Protein AF-A0A434TW33-F1 (afdb_monomer_lite)

Foldseek 3Di:
DDDAPNDDDPDPDEEEQPDDPDLVRSLVCCVVRVAQEYEDEPCQLVVQVVCSVVSVVSVVVSNHHYAYELPPAAALVSQLVRLVVCCVVRVALHYAYAHAPDPVVSAGPLVRQLVSLLVSVVVVHAYEYAHAPDVVSVVSSVVSPHPDYHHD

Structure (mmCIF, N/CA/C/O backbone):
data_AF-A0A434TW33-F1
#
_entry.id   AF-A0A434TW33-F1
#
loop_
_atom_site.group_PDB
_atom_site.id
_atom_site.type_symbol
_atom_site.label_atom_id
_atom_site.label_alt_id
_atom_site.label_comp_id
_atom_site.label_asym_id
_atom_site.label_entity_id
_atom_site.label_seq_id
_atom_site.pdbx_PDB_ins_code
_atom_site.Cartn_x
_atom_site.Cartn_y
_atom_site.Cartn_z
_atom_site.occupancy
_atom_site.B_iso_or_equiv
_atom_site.auth_seq_id
_atom_site.auth_comp_id
_atom_site.auth_asym_id
_atom_site.auth_atom_id
_atom_site.pdbx_PDB_model_num
ATOM 1 N N . MET A 1 1 ? -21.854 -3.104 -5.983 1.00 76.25 1 MET A N 1
ATOM 2 C CA . MET A 1 1 ? -20.997 -3.423 -4.822 1.00 76.25 1 MET A CA 1
ATOM 3 C C . MET A 1 1 ? -19.564 -3.393 -5.322 1.00 76.25 1 MET A C 1
ATOM 5 O O . MET A 1 1 ? -19.353 -3.850 -6.439 1.00 76.25 1 MET A O 1
ATOM 9 N N . LEU A 1 2 ? -18.644 -2.748 -4.606 1.00 92.69 2 LEU A N 1
ATOM 10 C CA . LEU A 1 2 ? -17.228 -2.728 -4.987 1.00 92.69 2 LEU A CA 1
ATOM 11 C C . LEU A 1 2 ? -16.632 -4.103 -4.665 1.00 92.69 2 LEU A C 1
ATOM 13 O O . LEU A 1 2 ? -17.028 -4.702 -3.669 1.00 92.69 2 LEU A O 1
ATOM 17 N N . GLU A 1 3 ? -15.735 -4.620 -5.499 1.00 95.69 3 GLU A N 1
ATOM 18 C CA . GLU A 1 3 ? -15.101 -5.918 -5.269 1.00 95.69 3 GLU A CA 1
ATOM 19 C C . GLU A 1 3 ? -13.598 -5.810 -5.513 1.00 95.69 3 GLU A C 1
ATOM 21 O O . GLU A 1 3 ? -13.173 -5.378 -6.584 1.00 95.69 3 GLU A O 1
ATOM 26 N N . PHE A 1 4 ? -12.804 -6.198 -4.518 1.00 96.94 4 PHE A N 1
ATOM 27 C CA . PHE A 1 4 ? -11.355 -6.325 -4.635 1.00 96.94 4 PHE A CA 1
ATOM 28 C C . PHE A 1 4 ? -10.978 -7.770 -4.388 1.00 96.94 4 P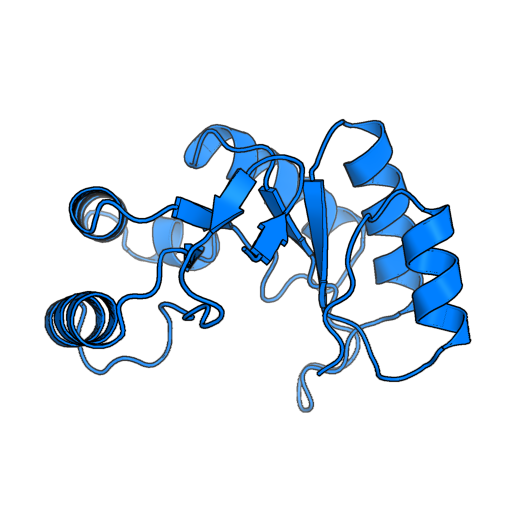HE A C 1
ATOM 30 O O . PHE A 1 4 ? -11.231 -8.291 -3.306 1.00 96.94 4 PHE A O 1
ATOM 37 N N . TYR A 1 5 ? -10.405 -8.415 -5.404 1.00 96.69 5 TYR A N 1
ATOM 38 C CA . TYR A 1 5 ? -9.918 -9.787 -5.298 1.00 96.69 5 TYR A CA 1
ATOM 39 C C . TYR A 1 5 ? -10.934 -10.765 -4.655 1.00 96.69 5 TYR A C 1
ATOM 41 O O . TYR A 1 5 ? -10.628 -11.524 -3.744 1.00 96.69 5 TYR A O 1
ATOM 49 N N . GLY A 1 6 ? -12.198 -10.718 -5.092 1.00 95.69 6 GLY A N 1
ATOM 50 C CA . GLY A 1 6 ? -13.268 -11.569 -4.550 1.00 95.69 6 GLY A CA 1
ATOM 51 C C . GLY A 1 6 ? -13.907 -11.066 -3.249 1.00 95.69 6 GLY A C 1
ATOM 52 O O . GLY A 1 6 ? -14.956 -11.570 -2.845 1.00 95.69 6 GLY A O 1
ATOM 53 N N . GLN A 1 7 ? -13.332 -10.052 -2.595 1.00 95.81 7 GLN A N 1
ATOM 54 C CA . GLN A 1 7 ? -13.893 -9.437 -1.394 1.00 95.81 7 GLN A CA 1
ATOM 55 C C . GLN A 1 7 ? -14.828 -8.293 -1.760 1.00 95.81 7 GLN A C 1
ATOM 57 O O . GLN A 1 7 ? -14.419 -7.272 -2.315 1.00 95.81 7 GLN A O 1
ATOM 62 N N . LYS A 1 8 ? -16.100 -8.454 -1.401 1.00 96.88 8 LYS A N 1
ATOM 63 C CA . LYS A 1 8 ? -17.131 -7.445 -1.627 1.00 96.88 8 LYS A CA 1
ATOM 64 C C . LYS A 1 8 ? -17.138 -6.402 -0.515 1.00 96.88 8 LYS A C 1
ATOM 66 O O . LYS A 1 8 ? -17.090 -6.746 0.665 1.00 96.88 8 LYS A O 1
ATOM 71 N N . LEU A 1 9 ? -17.247 -5.143 -0.918 1.00 96.19 9 LEU A N 1
ATOM 72 C CA . LEU A 1 9 ? -17.249 -3.965 -0.061 1.00 96.19 9 LEU A CA 1
ATOM 73 C C . LEU A 1 9 ? -18.459 -3.088 -0.383 1.00 96.19 9 LEU A C 1
ATOM 75 O O . LEU A 1 9 ? -18.858 -2.902 -1.544 1.00 96.19 9 LEU A O 1
ATOM 79 N N . SER A 1 10 ? -19.038 -2.541 0.673 1.00 96.25 10 SER A N 1
ATOM 80 C CA . SER A 1 10 ? -20.083 -1.524 0.629 1.00 96.25 10 SER A CA 1
ATOM 81 C C . SER A 1 10 ? -19.494 -0.114 0.543 1.00 96.25 10 SER A C 1
ATOM 83 O O . SER A 1 10 ? -19.995 0.711 -0.223 1.00 96.25 10 SER A O 1
ATOM 85 N N . SER A 1 11 ? -18.397 0.138 1.260 1.00 96.75 11 SER A N 1
ATOM 86 C CA . SER A 1 11 ? -17.680 1.407 1.262 1.00 96.75 11 SER A CA 1
ATOM 87 C C . SER A 1 11 ? -16.674 1.485 0.116 1.00 96.75 11 SER A C 1
ATOM 89 O O . SER A 1 11 ? -15.979 0.521 -0.203 1.00 96.75 11 SER A O 1
ATOM 91 N N . ARG A 1 12 ? -16.598 2.660 -0.516 1.00 96.62 12 ARG A N 1
ATOM 92 C CA . ARG A 1 12 ? -15.597 2.992 -1.548 1.00 96.62 12 ARG A CA 1
ATOM 93 C C . ARG A 1 12 ? -14.444 3.832 -0.998 1.00 96.62 12 ARG A C 1
ATOM 95 O O . ARG A 1 12 ? -13.552 4.202 -1.753 1.00 96.62 12 ARG A O 1
ATOM 102 N N . LEU A 1 13 ? -14.494 4.167 0.288 1.00 97.56 13 LEU A N 1
ATOM 103 C CA . LEU A 1 13 ? -13.471 4.939 0.973 1.00 97.56 13 LEU A CA 1
ATOM 104 C C . LEU A 1 13 ? -12.486 3.976 1.630 1.00 97.56 13 LEU A C 1
ATOM 106 O O . LEU A 1 13 ? -12.903 3.074 2.347 1.00 97.56 13 LEU A O 1
ATOM 110 N N . LEU A 1 14 ? -11.195 4.186 1.381 1.00 97.56 14 LEU A N 1
ATOM 111 C CA . LEU A 1 14 ? -10.083 3.536 2.072 1.00 97.56 14 LEU A CA 1
ATOM 112 C C . LEU A 1 14 ? -9.378 4.612 2.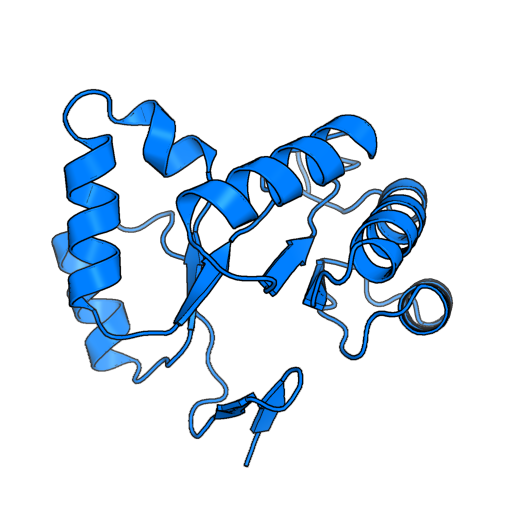893 1.00 97.56 14 LEU A C 1
ATOM 114 O O . LEU A 1 14 ? -9.203 5.728 2.405 1.00 97.56 14 LEU A O 1
ATOM 118 N N . LEU A 1 15 ? -8.941 4.290 4.111 1.00 98.12 15 LEU A N 1
ATOM 119 C CA . LEU A 1 15 ? -8.206 5.244 4.944 1.00 98.12 15 LEU A CA 1
ATOM 120 C C . LEU A 1 15 ? -6.775 4.791 5.211 1.00 98.12 15 LEU A C 1
ATOM 122 O O . LEU A 1 15 ? -6.497 3.619 5.454 1.00 98.12 15 LEU A O 1
ATOM 126 N N . GLY A 1 16 ? -5.855 5.751 5.216 1.00 96.50 16 GLY A N 1
ATOM 127 C CA . GLY A 1 16 ? -4.548 5.561 5.827 1.00 96.50 16 GLY A CA 1
ATOM 128 C C . GLY A 1 16 ? -4.649 5.602 7.347 1.00 96.50 16 GLY A C 1
ATOM 129 O O . GLY A 1 16 ? -5.606 6.133 7.897 1.00 96.50 16 GLY A O 1
ATOM 130 N N . THR A 1 17 ? -3.650 5.066 8.043 1.00 95.00 17 THR A N 1
ATOM 131 C CA . THR A 1 17 ? -3.583 5.178 9.509 1.00 95.00 17 THR A CA 1
ATOM 132 C C . THR A 1 17 ? -2.644 6.290 9.975 1.00 95.00 17 THR A C 1
ATOM 134 O O . THR A 1 17 ? -2.670 6.643 11.155 1.00 95.00 17 THR A O 1
ATOM 137 N N . ALA A 1 18 ? -1.757 6.803 9.116 1.00 92.06 18 ALA A N 1
ATOM 138 C CA . ALA A 1 18 ? -0.729 7.788 9.469 1.00 92.06 18 ALA A CA 1
ATOM 139 C C . ALA A 1 18 ? -1.296 9.213 9.627 1.00 92.06 18 ALA A C 1
ATOM 141 O O . ALA A 1 18 ? -2.429 9.477 9.245 1.00 92.06 18 ALA A O 1
ATOM 142 N N . LEU A 1 19 ? -0.488 10.127 10.181 1.00 92.06 19 LEU A N 1
ATOM 143 C CA . LEU A 1 19 ? -0.776 11.570 10.302 1.00 92.06 19 LEU A CA 1
ATOM 144 C C . LEU A 1 19 ? -1.957 11.968 11.209 1.00 92.06 19 LEU A C 1
ATOM 146 O O . LEU A 1 19 ? -2.320 13.140 11.265 1.00 92.06 19 LEU A O 1
ATOM 150 N N . TYR A 1 20 ? -2.515 11.036 11.983 1.00 93.88 20 TYR A N 1
ATOM 151 C CA . TYR A 1 20 ? -3.479 11.382 13.028 1.00 93.88 20 TYR A CA 1
ATOM 152 C C . TYR A 1 20 ? -2.773 11.913 14.284 1.00 93.88 20 TYR A C 1
ATOM 154 O O . TYR A 1 20 ? -1.746 11.352 14.676 1.00 93.88 20 TYR A O 1
ATOM 162 N N . PRO A 1 21 ? -3.349 12.911 14.984 1.00 92.88 21 PRO A N 1
ATOM 163 C CA . PRO A 1 21 ? -2.752 13.451 16.207 1.00 92.88 21 PRO A CA 1
ATOM 164 C C . PRO A 1 21 ? -2.663 12.432 17.351 1.00 92.88 21 PRO A C 1
ATOM 166 O O . PRO A 1 21 ? -1.818 12.562 18.232 1.00 92.88 21 PRO A O 1
ATOM 169 N N . SER A 1 22 ? -3.535 11.417 17.363 1.00 91.06 22 SER A N 1
ATOM 170 C CA . SER A 1 22 ? -3.474 10.314 18.323 1.00 91.06 22 SER A CA 1
ATOM 171 C C . SER A 1 22 ? -4.136 9.039 17.778 1.00 91.06 22 SER A C 1
ATOM 173 O O . SER A 1 22 ? -4.980 9.121 16.877 1.00 91.06 22 SER A O 1
ATOM 175 N N . PRO A 1 23 ? -3.818 7.854 18.339 1.00 91.06 23 PRO A N 1
ATOM 176 C CA . PRO A 1 23 ? -4.490 6.605 17.975 1.00 91.06 23 PRO A CA 1
ATOM 177 C C . PRO A 1 23 ? -6.005 6.630 18.246 1.00 91.06 23 PRO A C 1
ATOM 179 O O . PRO A 1 23 ? -6.775 6.061 17.479 1.00 91.06 23 PRO A O 1
ATOM 182 N N . ALA A 1 24 ? -6.447 7.343 19.289 1.00 92.81 24 ALA A N 1
ATOM 183 C CA . ALA A 1 24 ? -7.869 7.507 19.587 1.00 92.81 24 ALA A CA 1
ATOM 184 C C . ALA A 1 24 ? -8.597 8.291 18.481 1.00 92.81 24 ALA A C 1
ATOM 186 O O . ALA A 1 24 ? -9.647 7.859 18.017 1.00 92.81 24 ALA A O 1
ATOM 187 N N . ILE A 1 25 ? -8.013 9.394 17.996 1.00 96.50 25 ILE A N 1
ATOM 188 C CA . ILE A 1 25 ? -8.603 10.186 16.903 1.00 96.50 25 ILE A CA 1
ATOM 189 C C . ILE A 1 25 ? -8.645 9.373 15.603 1.00 96.50 25 ILE A C 1
ATOM 191 O O . ILE A 1 25 ? -9.637 9.426 14.882 1.00 96.50 25 ILE A O 1
ATOM 195 N N . MET A 1 26 ? -7.604 8.583 15.321 1.00 96.81 26 MET A N 1
ATOM 196 C CA . MET A 1 26 ? -7.602 7.656 14.185 1.00 96.81 26 MET A CA 1
ATOM 197 C C . MET A 1 26 ? -8.757 6.646 14.279 1.00 96.81 26 MET A C 1
ATOM 199 O O . MET A 1 26 ? -9.468 6.442 13.299 1.00 96.81 26 MET A O 1
ATOM 203 N N . ALA A 1 27 ? -8.974 6.039 15.449 1.00 96.38 27 ALA A N 1
ATOM 204 C CA . ALA A 1 27 ? -10.043 5.061 15.645 1.00 96.38 27 ALA A CA 1
ATOM 205 C C . ALA A 1 27 ? -11.436 5.673 15.438 1.00 96.38 27 ALA A C 1
ATOM 207 O O . ALA A 1 27 ? -12.277 5.079 14.762 1.00 96.38 27 ALA A O 1
ATOM 208 N N . GLU A 1 28 ? -11.668 6.875 15.966 1.00 97.81 28 GLU A N 1
ATOM 209 C CA . GLU A 1 28 ? -12.932 7.590 15.770 1.00 97.81 28 GLU A CA 1
ATOM 210 C C . GLU A 1 28 ? -13.139 8.004 14.308 1.00 97.81 28 GLU A C 1
ATOM 212 O O . GLU A 1 28 ? -14.243 7.859 13.787 1.00 97.81 28 GLU A O 1
ATOM 217 N N . ALA A 1 29 ? -12.083 8.425 13.603 1.00 98.31 29 ALA A N 1
ATOM 218 C CA . ALA A 1 29 ? -12.160 8.731 12.175 1.00 98.31 29 ALA A CA 1
ATOM 219 C C . ALA A 1 29 ? -12.521 7.495 11.335 1.00 98.31 29 ALA A C 1
ATOM 221 O O . ALA A 1 29 ? -13.377 7.581 10.454 1.00 98.31 29 ALA A O 1
ATOM 222 N N . VAL A 1 30 ? -11.922 6.336 11.633 1.00 98.12 30 VAL A N 1
ATOM 223 C CA . VAL A 1 30 ? -12.251 5.068 10.963 1.00 98.12 30 VAL A CA 1
ATOM 224 C C . VAL A 1 30 ? -13.726 4.727 11.164 1.00 98.12 30 VAL A C 1
ATOM 226 O O . VAL A 1 30 ? -14.433 4.531 10.175 1.00 98.12 30 VAL A O 1
ATOM 229 N N . LYS A 1 31 ? -14.219 4.758 12.409 1.00 97.38 31 LYS A N 1
ATOM 230 C CA . LYS A 1 31 ? -15.632 4.483 12.721 1.00 97.38 31 LYS A CA 1
ATOM 231 C C . LYS A 1 31 ? -16.581 5.454 12.023 1.00 97.38 31 LYS A C 1
ATOM 233 O O . LYS A 1 31 ? -17.534 5.018 11.386 1.00 97.38 31 LYS A O 1
ATOM 238 N N . ALA A 1 32 ? -16.313 6.756 12.116 1.00 98.19 32 ALA A N 1
ATOM 239 C CA . ALA A 1 32 ? -17.169 7.789 11.537 1.00 98.19 32 ALA A CA 1
ATOM 240 C C . ALA A 1 32 ? -17.225 7.714 10.004 1.00 98.19 32 ALA A C 1
ATOM 242 O O . ALA A 1 32 ? -18.258 8.009 9.409 1.00 98.19 32 ALA A O 1
ATOM 243 N N . SER A 1 33 ? -16.126 7.309 9.365 1.00 98.12 33 SER A N 1
ATOM 244 C CA . SER A 1 33 ? -16.035 7.210 7.906 1.00 98.12 33 SER A CA 1
ATOM 245 C C . SER A 1 33 ? -16.800 6.027 7.306 1.00 98.12 33 SER A C 1
ATOM 247 O O . SER A 1 33 ? -17.083 6.031 6.109 1.00 98.12 33 SER A O 1
ATOM 249 N N . GLY A 1 34 ? -17.081 4.988 8.102 1.00 97.38 34 GLY A N 1
ATOM 250 C CA . GLY A 1 34 ? -17.609 3.722 7.594 1.00 97.38 34 GLY A CA 1
ATOM 251 C C . GLY A 1 34 ? -16.667 3.014 6.611 1.00 97.38 34 GLY A C 1
ATOM 252 O O . GLY A 1 34 ? -17.131 2.233 5.781 1.00 97.38 34 GLY A O 1
ATOM 253 N N . THR A 1 35 ? -15.360 3.308 6.638 1.00 98.00 35 THR A N 1
ATOM 254 C CA . THR A 1 35 ? -14.380 2.553 5.846 1.00 98.00 35 THR A CA 1
ATOM 255 C C . THR A 1 35 ? -14.354 1.094 6.287 1.00 98.00 35 THR A C 1
ATOM 257 O O . THR A 1 35 ? -14.444 0.778 7.471 1.00 98.00 35 THR A O 1
ATOM 260 N N . GLU A 1 36 ? -14.174 0.199 5.323 1.00 97.81 36 GLU A N 1
ATOM 261 C CA . GLU A 1 36 ? -13.998 -1.234 5.573 1.00 97.81 36 GLU A CA 1
ATOM 262 C C . GLU A 1 36 ? -12.535 -1.672 5.444 1.00 97.81 36 GLU A C 1
ATOM 264 O O . GLU A 1 36 ? -12.223 -2.840 5.681 1.00 97.81 36 GLU A O 1
ATOM 269 N N . ILE A 1 37 ? -11.646 -0.754 5.046 1.00 98.06 37 ILE A N 1
ATOM 270 C CA . ILE A 1 37 ? -10.226 -1.011 4.802 1.00 98.06 37 ILE A CA 1
ATOM 271 C C . ILE A 1 37 ? -9.386 0.127 5.381 1.00 98.06 37 ILE A C 1
ATOM 273 O O . ILE A 1 37 ? -9.634 1.310 5.117 1.00 98.06 37 ILE A O 1
ATOM 277 N N . VAL A 1 38 ? -8.330 -0.241 6.105 1.00 98.12 38 VAL A N 1
ATOM 278 C CA . VAL A 1 38 ? -7.286 0.692 6.537 1.00 98.12 38 VAL A CA 1
ATOM 279 C C . VAL A 1 38 ? -5.907 0.233 6.085 1.00 98.12 38 VAL A C 1
ATOM 281 O O . VAL A 1 38 ? -5.578 -0.951 6.171 1.00 98.12 38 VAL A O 1
ATOM 284 N N . THR A 1 39 ? -5.075 1.168 5.624 1.00 97.56 39 THR A N 1
ATOM 285 C CA . THR A 1 39 ? -3.694 0.850 5.251 1.00 97.56 39 THR A CA 1
ATOM 286 C C . THR A 1 39 ? -2.749 0.963 6.440 1.00 97.56 39 THR A C 1
ATOM 288 O O . THR A 1 39 ? -2.785 1.963 7.170 1.00 97.56 39 THR A O 1
ATOM 291 N N . VAL A 1 40 ? -1.841 0.000 6.589 1.00 95.56 40 VAL A N 1
ATOM 292 C CA . VAL A 1 40 ? -0.882 -0.058 7.703 1.00 95.56 40 VAL A CA 1
ATOM 293 C C . VAL A 1 40 ? 0.531 -0.291 7.174 1.00 95.56 40 VAL A C 1
ATOM 295 O O . VAL A 1 40 ? 0.742 -1.160 6.338 1.00 95.56 40 VAL A O 1
ATOM 298 N N . SER A 1 41 ? 1.511 0.471 7.666 1.00 92.50 41 SER A N 1
ATOM 299 C CA . SER A 1 41 ? 2.920 0.224 7.344 1.00 92.50 41 SER A CA 1
ATOM 300 C C . SER A 1 41 ? 3.566 -0.678 8.392 1.00 92.50 41 SER A C 1
ATOM 302 O O . SER A 1 41 ? 3.354 -0.502 9.595 1.00 92.50 41 SER A O 1
ATOM 304 N N . LEU A 1 42 ? 4.417 -1.605 7.946 1.00 87.19 42 LEU A N 1
ATOM 305 C CA . LEU A 1 42 ? 5.163 -2.490 8.847 1.00 87.19 42 LEU A CA 1
ATOM 306 C C . LEU A 1 42 ? 6.100 -1.701 9.777 1.00 87.19 42 LEU A C 1
ATOM 308 O O . LEU A 1 42 ? 6.243 -2.023 10.954 1.00 87.19 42 LEU A O 1
ATOM 312 N N . ARG A 1 43 ? 6.677 -0.603 9.268 1.00 79.62 43 ARG A N 1
ATOM 313 C CA . ARG A 1 43 ? 7.547 0.295 10.042 1.00 79.62 43 ARG A CA 1
ATOM 314 C C .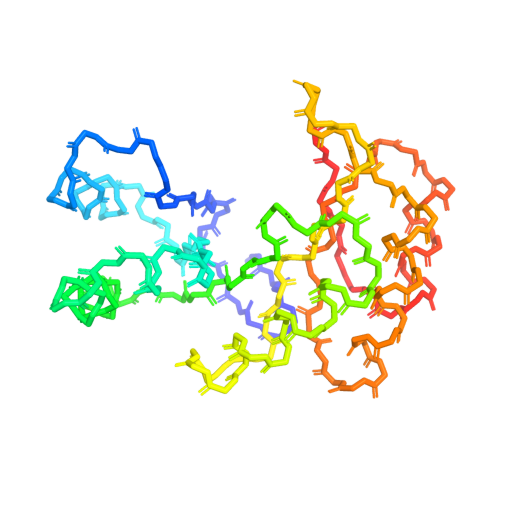 ARG A 1 43 ? 6.858 0.799 11.302 1.00 79.62 43 ARG A C 1
ATOM 316 O O . ARG A 1 43 ? 7.464 0.794 12.368 1.00 79.62 43 ARG A O 1
ATOM 323 N N . ARG A 1 44 ? 5.585 1.188 11.199 1.00 72.69 44 ARG A N 1
ATOM 324 C CA . ARG A 1 44 ? 4.840 1.738 12.332 1.00 72.69 44 ARG A CA 1
ATOM 325 C C . ARG A 1 44 ? 4.615 0.718 13.439 1.00 72.69 44 ARG A C 1
ATOM 327 O O . ARG A 1 44 ? 4.678 1.092 14.606 1.00 72.69 44 ARG A O 1
ATOM 334 N N . GLU A 1 45 ? 4.409 -0.539 13.070 1.00 69.81 45 GLU A N 1
ATOM 335 C CA . GLU A 1 45 ? 4.315 -1.626 14.039 1.00 69.81 45 GLU A CA 1
ATOM 336 C C . GLU A 1 45 ? 5.652 -1.829 14.764 1.00 69.81 45 GLU A C 1
ATOM 338 O O . GLU A 1 45 ? 5.704 -1.925 15.988 1.00 69.81 45 GLU A O 1
ATOM 343 N N . THR A 1 46 ? 6.767 -1.788 14.031 1.00 65.19 46 THR A N 1
ATOM 344 C CA . THR A 1 46 ? 8.100 -2.016 14.612 1.00 65.19 46 THR A CA 1
ATOM 345 C C . THR A 1 46 ? 8.658 -0.831 15.409 1.00 65.19 46 THR A C 1
ATOM 347 O O . THR A 1 46 ? 9.379 -1.032 16.386 1.00 65.19 46 THR A O 1
ATOM 350 N N . SER A 1 47 ? 8.327 0.413 15.046 1.00 58.75 47 SER A N 1
ATOM 351 C CA . SER A 1 47 ? 8.886 1.624 15.671 1.00 58.75 47 SER A CA 1
ATOM 352 C C . SER A 1 47 ? 8.362 1.897 17.086 1.00 58.75 47 SER A C 1
ATOM 354 O O . SER A 1 47 ? 8.916 2.743 17.784 1.00 58.75 47 SER A O 1
ATOM 356 N N . GLY A 1 48 ? 7.307 1.209 17.531 1.00 53.31 48 GLY A N 1
ATOM 357 C CA . GLY A 1 48 ? 6.678 1.463 18.829 1.00 53.31 48 GLY A CA 1
ATOM 358 C C . GLY A 1 48 ? 7.349 0.794 20.035 1.00 53.31 48 GLY A C 1
ATOM 359 O O . GLY A 1 48 ? 6.990 1.103 21.171 1.00 53.31 48 GLY A O 1
ATOM 360 N N . GLY A 1 49 ? 8.282 -0.148 19.855 1.00 60.28 49 GLY A N 1
ATOM 361 C CA . GLY A 1 49 ? 8.762 -0.973 20.974 1.00 60.28 49 GLY A CA 1
ATOM 362 C C . GLY A 1 49 ? 7.587 -1.665 21.690 1.00 60.28 49 GLY A C 1
ATOM 363 O O . GLY A 1 49 ? 6.763 -2.301 21.039 1.00 60.28 49 GLY A O 1
ATOM 364 N N . LYS A 1 50 ? 7.427 -1.481 23.015 1.00 49.00 50 LYS A N 1
ATOM 365 C CA . LYS A 1 50 ? 6.238 -1.968 23.764 1.00 49.00 50 LYS A CA 1
ATOM 366 C C . LYS A 1 50 ? 4.898 -1.394 23.258 1.00 49.00 50 LYS A C 1
ATOM 368 O O . LYS A 1 50 ? 3.854 -1.964 23.561 1.00 49.00 50 LYS A O 1
ATOM 373 N N . ALA A 1 51 ? 4.917 -0.288 22.511 1.00 55.97 51 ALA A N 1
ATOM 374 C CA . ALA A 1 51 ? 3.739 0.339 21.914 1.00 55.97 51 ALA A CA 1
ATOM 375 C C . ALA A 1 51 ? 3.391 -0.194 20.509 1.00 55.97 51 ALA A C 1
ATOM 377 O O . ALA A 1 51 ? 2.298 0.096 20.031 1.00 55.97 51 ALA A O 1
ATOM 378 N N . GLY A 1 52 ? 4.264 -0.987 19.866 1.00 59.78 52 GLY A N 1
ATOM 379 C CA . GLY A 1 52 ? 3.967 -1.631 18.576 1.00 59.78 52 GLY A CA 1
ATOM 380 C C . GLY A 1 52 ? 2.736 -2.525 18.691 1.00 59.78 52 GLY A C 1
ATOM 381 O O . GLY A 1 52 ? 1.681 -2.207 18.152 1.00 59.78 52 GLY A O 1
ATOM 382 N N . GLY A 1 53 ? 2.798 -3.508 19.596 1.00 66.31 53 GLY A N 1
ATOM 383 C CA . GLY A 1 53 ? 1.665 -4.401 19.851 1.00 66.31 53 GLY A CA 1
ATOM 384 C C . GLY A 1 53 ? 0.382 -3.691 20.311 1.00 66.31 53 GLY A C 1
ATOM 385 O O . GLY A 1 53 ? -0.712 -4.203 20.080 1.00 66.31 53 GLY A O 1
ATOM 386 N N . GLN A 1 54 ? 0.479 -2.498 20.917 1.00 78.69 54 GLN A N 1
ATOM 387 C CA . GLN A 1 54 ? -0.697 -1.685 21.255 1.00 78.69 54 GLN A CA 1
ATOM 388 C C . GLN A 1 54 ? -1.355 -1.080 20.009 1.00 78.69 54 GLN A C 1
ATOM 390 O O . GLN A 1 54 ? -2.582 -1.006 19.946 1.00 78.69 54 GLN A O 1
ATOM 395 N N . PHE A 1 55 ? -0.562 -0.662 19.020 1.00 85.12 55 PHE A N 1
ATOM 396 C CA . PHE A 1 55 ? -1.077 -0.151 17.755 1.00 85.12 55 PHE A CA 1
ATOM 397 C C . PHE A 1 55 ? -1.751 -1.259 16.944 1.00 85.12 55 PHE A C 1
ATOM 399 O O . PHE A 1 55 ? -2.888 -1.067 16.512 1.00 85.12 55 PHE A O 1
ATOM 406 N N . TRP A 1 56 ? -1.124 -2.430 16.803 1.00 87.06 56 TRP A N 1
ATOM 407 C CA . TRP A 1 56 ? -1.774 -3.554 16.129 1.00 87.06 56 TRP A CA 1
ATOM 408 C C . TRP A 1 56 ? -3.062 -3.990 16.825 1.00 87.06 56 TRP A C 1
ATOM 410 O O . TRP A 1 56 ? -4.097 -4.107 16.171 1.00 87.06 56 TRP A O 1
ATOM 420 N N . SER A 1 57 ? -3.046 -4.117 18.156 1.00 88.75 57 SER A N 1
ATOM 421 C CA . SER A 1 57 ? -4.253 -4.441 18.932 1.00 88.75 57 SER A CA 1
ATOM 422 C C . SER A 1 57 ? -5.374 -3.421 18.703 1.00 88.75 57 SER A C 1
ATOM 424 O O . SER A 1 57 ? -6.543 -3.789 18.577 1.00 88.75 57 SER A O 1
ATOM 426 N N . LEU A 1 58 ? -5.029 -2.131 18.604 1.00 91.44 58 LEU A N 1
ATOM 427 C CA . LEU A 1 58 ? -5.992 -1.087 18.269 1.00 91.44 58 LEU A CA 1
ATOM 428 C C . LEU A 1 58 ? -6.573 -1.305 16.871 1.00 91.44 58 LEU A C 1
ATOM 430 O O . LEU A 1 58 ? -7.793 -1.307 16.735 1.00 91.44 58 LEU A O 1
ATOM 434 N N . VAL A 1 59 ? -5.736 -1.507 15.851 1.00 92.19 59 VAL A N 1
ATOM 435 C CA . VAL A 1 59 ? -6.194 -1.746 14.471 1.00 92.19 59 VAL A CA 1
ATOM 436 C C . VAL A 1 59 ? -7.104 -2.972 14.398 1.00 92.19 59 VAL A C 1
ATOM 438 O O . VAL A 1 59 ? -8.170 -2.894 13.792 1.00 92.19 59 VAL A O 1
ATOM 441 N N . GLN A 1 60 ? -6.752 -4.066 15.078 1.00 92.75 60 GLN A N 1
ATOM 442 C CA . GLN A 1 60 ? -7.595 -5.261 15.163 1.00 92.75 60 GLN A CA 1
ATOM 443 C C . GLN A 1 60 ? -8.961 -4.959 15.795 1.00 92.75 60 GLN A C 1
ATOM 445 O O . GLN A 1 60 ? -9.986 -5.435 15.308 1.00 92.75 60 GLN A O 1
ATOM 450 N N . SER A 1 61 ? -9.004 -4.121 16.836 1.00 94.94 61 SER A N 1
ATOM 451 C CA . SER A 1 61 ? -10.259 -3.748 17.506 1.00 94.94 61 SER A CA 1
ATOM 452 C C . SER A 1 61 ? -11.195 -2.877 16.659 1.00 94.94 61 SER A C 1
ATOM 454 O O . SER A 1 61 ? -12.371 -2.750 16.997 1.00 94.94 61 SER A O 1
ATOM 456 N N . LEU A 1 62 ? -10.712 -2.300 15.551 1.00 95.50 62 LEU A N 1
ATOM 457 C CA . LEU A 1 62 ? -11.553 -1.553 14.609 1.00 95.50 62 LEU A CA 1
ATOM 458 C C . LEU A 1 62 ? -12.471 -2.472 13.791 1.00 95.50 62 LEU A C 1
ATOM 460 O O . LEU A 1 62 ? -13.447 -1.986 13.228 1.00 95.50 62 LEU A O 1
ATOM 464 N N . GLY A 1 63 ? -12.167 -3.773 13.702 1.00 95.31 63 GLY A N 1
ATOM 465 C CA . GLY A 1 63 ? -12.983 -4.738 12.956 1.00 95.31 63 GLY A CA 1
ATOM 466 C C . GLY A 1 63 ? -13.017 -4.501 11.441 1.00 95.31 63 GLY A C 1
ATOM 467 O O . GLY A 1 63 ? -13.928 -4.976 10.767 1.00 95.31 63 GLY A O 1
ATOM 468 N N . VAL A 1 64 ? -12.044 -3.762 10.905 1.00 96.88 64 VAL A N 1
ATOM 469 C CA . VAL A 1 64 ? -11.892 -3.475 9.470 1.00 96.88 64 VAL A CA 1
ATOM 470 C C . VAL A 1 64 ? -10.797 -4.348 8.861 1.00 96.88 64 VAL A C 1
ATOM 472 O O . VAL A 1 64 ? -9.920 -4.852 9.564 1.00 96.88 64 VAL A O 1
ATOM 475 N N . ARG A 1 65 ? -10.814 -4.512 7.536 1.00 97.06 65 ARG A N 1
ATOM 476 C CA . ARG A 1 65 ? -9.738 -5.210 6.825 1.00 97.06 65 ARG A CA 1
ATOM 477 C C . ARG A 1 65 ? -8.473 -4.362 6.823 1.00 97.06 65 ARG A C 1
ATOM 479 O O . ARG A 1 65 ? -8.518 -3.134 6.733 1.00 97.06 65 ARG A O 1
ATOM 486 N N . VAL A 1 66 ? -7.334 -5.035 6.870 1.00 97.12 66 VAL A N 1
ATOM 487 C CA . VAL A 1 66 ? -6.020 -4.396 6.841 1.00 97.12 66 VAL A CA 1
ATOM 488 C C . VAL A 1 66 ? -5.428 -4.563 5.451 1.00 97.12 66 VAL A C 1
ATOM 490 O O . VAL A 1 66 ? -5.425 -5.662 4.901 1.00 97.12 66 VAL A O 1
ATOM 493 N N . LEU A 1 67 ? -4.929 -3.462 4.896 1.00 98.31 67 LEU A N 1
ATOM 494 C CA . LEU A 1 67 ? -4.162 -3.421 3.656 1.00 98.31 67 LEU A CA 1
ATOM 495 C C . LEU A 1 67 ? -2.727 -2.984 3.992 1.00 98.31 67 LEU A C 1
ATOM 497 O O . LEU A 1 67 ? -2.445 -1.782 4.055 1.00 98.31 67 LEU A O 1
ATOM 501 N N . PRO A 1 68 ? -1.814 -3.927 4.278 1.00 98.00 68 PRO A N 1
ATOM 502 C CA . PRO A 1 68 ? -0.423 -3.594 4.532 1.00 98.00 68 PRO A CA 1
ATOM 503 C C . PRO A 1 68 ? 0.194 -2.848 3.347 1.00 98.00 68 PRO A C 1
ATOM 505 O O . PRO A 1 68 ? -0.233 -3.040 2.210 1.00 98.00 68 PRO A O 1
ATOM 508 N N . ASN A 1 69 ? 1.191 -2.003 3.593 1.00 98.25 69 ASN A N 1
ATOM 509 C CA . ASN A 1 69 ? 1.911 -1.294 2.538 1.00 98.25 69 ASN A CA 1
ATOM 510 C C . ASN A 1 69 ? 3.431 -1.390 2.683 1.00 98.25 69 ASN A C 1
ATOM 512 O O . ASN A 1 69 ? 3.962 -1.618 3.774 1.00 98.25 69 ASN A O 1
ATOM 516 N N . THR A 1 70 ? 4.128 -1.173 1.569 1.00 97.94 70 THR A N 1
ATOM 517 C CA . THR A 1 70 ? 5.596 -1.109 1.500 1.00 97.94 70 THR A CA 1
ATOM 518 C C . THR A 1 70 ? 6.102 0.336 1.582 1.00 97.94 70 THR A C 1
ATOM 520 O O . THR A 1 70 ? 7.070 0.707 0.920 1.00 97.94 70 THR A O 1
ATOM 523 N N . ALA A 1 71 ? 5.440 1.182 2.382 1.00 93.88 71 ALA A N 1
ATOM 524 C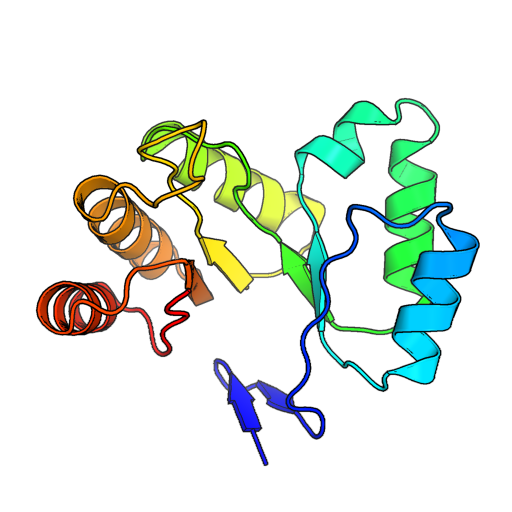 CA . ALA A 1 71 ? 5.772 2.600 2.465 1.00 93.88 71 ALA A CA 1
ATOM 525 C C . ALA A 1 71 ? 7.240 2.834 2.853 1.00 93.88 71 ALA A C 1
ATOM 527 O O . ALA A 1 71 ? 7.759 2.293 3.838 1.00 93.88 71 ALA A O 1
ATOM 528 N N . GLY A 1 72 ? 7.889 3.701 2.078 1.00 90.81 72 GLY A N 1
ATOM 529 C CA . GLY A 1 72 ? 9.291 4.071 2.237 1.00 90.81 72 GLY A CA 1
ATOM 530 C C . GLY A 1 72 ? 10.297 3.050 1.699 1.00 90.81 72 GLY A C 1
ATOM 531 O O . GLY A 1 72 ? 11.483 3.194 1.995 1.00 90.81 72 GLY A O 1
ATOM 532 N N . CYS A 1 73 ? 9.862 2.025 0.965 1.00 96.81 73 CYS A N 1
ATOM 533 C CA . CYS A 1 73 ? 10.755 1.174 0.179 1.00 96.81 73 CYS A CA 1
ATOM 534 C C . CYS A 1 73 ? 11.209 1.902 -1.093 1.00 96.81 73 CYS A C 1
ATOM 536 O O . CYS A 1 73 ? 10.392 2.494 -1.799 1.00 96.81 73 CYS A O 1
ATOM 538 N N . HIS A 1 74 ? 12.502 1.823 -1.394 1.00 96.81 74 HIS A N 1
ATOM 539 C CA . HIS A 1 74 ? 13.154 2.514 -2.514 1.00 96.81 74 HIS A CA 1
ATOM 540 C C . HIS A 1 74 ? 13.717 1.560 -3.573 1.00 96.81 74 HIS A C 1
ATOM 542 O O . HIS A 1 74 ? 14.317 1.990 -4.553 1.00 96.81 74 HIS A O 1
ATOM 548 N N . SER A 1 75 ? 13.537 0.253 -3.387 1.00 98.31 75 SER A N 1
ATOM 549 C CA . SER A 1 75 ? 13.940 -0.761 -4.357 1.00 98.31 75 SER A CA 1
ATOM 550 C C . SER A 1 75 ? 12.948 -1.918 -4.401 1.00 98.31 75 SER A C 1
ATOM 552 O O . SER A 1 75 ? 12.197 -2.158 -3.451 1.00 98.31 75 SER A O 1
ATOM 554 N N . VAL A 1 76 ? 12.992 -2.679 -5.498 1.00 98.75 76 VAL A N 1
ATOM 555 C CA . VAL A 1 76 ? 12.225 -3.921 -5.680 1.00 98.75 76 VAL A CA 1
ATOM 556 C C . VAL A 1 76 ? 12.455 -4.880 -4.512 1.00 98.75 76 VAL A C 1
ATOM 558 O O . VAL A 1 76 ? 11.504 -5.388 -3.924 1.00 98.75 76 VAL A O 1
ATOM 561 N N . VAL A 1 77 ? 13.720 -5.091 -4.136 1.00 98.62 77 VAL A N 1
ATOM 562 C CA . VAL A 1 77 ? 14.105 -6.025 -3.068 1.00 98.62 77 VAL A CA 1
ATOM 563 C C . VAL A 1 77 ? 13.516 -5.602 -1.726 1.00 98.62 77 VAL A C 1
ATOM 565 O O . VAL A 1 77 ? 12.974 -6.443 -1.005 1.00 98.62 77 VAL A O 1
ATOM 568 N N . GLU A 1 78 ? 13.576 -4.311 -1.393 1.00 98.19 78 GLU A N 1
ATOM 569 C CA . GLU A 1 78 ? 12.989 -3.787 -0.157 1.00 98.19 78 GLU A CA 1
ATOM 570 C C . GLU A 1 78 ? 11.471 -3.964 -0.127 1.00 98.19 78 GLU A C 1
ATOM 572 O O . GLU A 1 78 ? 10.932 -4.421 0.884 1.00 98.19 78 GLU A O 1
ATOM 577 N N . ALA A 1 79 ? 10.783 -3.631 -1.222 1.00 98.56 79 ALA A N 1
ATOM 578 C CA . ALA A 1 79 ? 9.331 -3.726 -1.301 1.00 98.56 79 ALA A CA 1
ATOM 579 C C . ALA A 1 79 ? 8.858 -5.182 -1.209 1.00 98.56 79 ALA A C 1
ATOM 581 O O . ALA A 1 79 ? 8.000 -5.500 -0.387 1.00 98.56 79 ALA A O 1
ATOM 582 N N . VAL A 1 80 ? 9.477 -6.090 -1.970 1.00 98.81 80 VAL A N 1
ATOM 583 C CA . VAL A 1 80 ? 9.150 -7.524 -1.940 1.00 98.81 80 VAL A CA 1
ATOM 584 C C . VAL A 1 80 ? 9.418 -8.121 -0.557 1.00 98.81 80 VAL A C 1
ATOM 586 O O . VAL A 1 80 ? 8.578 -8.837 -0.014 1.00 98.81 80 VAL A O 1
ATOM 589 N N . THR A 1 81 ? 10.558 -7.796 0.058 1.00 98.38 81 THR A N 1
ATOM 590 C CA . THR A 1 81 ? 10.888 -8.275 1.411 1.00 98.38 81 THR A CA 1
ATOM 591 C C . THR A 1 81 ? 9.878 -7.766 2.436 1.00 98.38 81 THR A C 1
ATOM 593 O O . THR A 1 81 ? 9.368 -8.544 3.242 1.00 98.38 81 THR A O 1
ATOM 596 N N . THR A 1 82 ? 9.527 -6.480 2.370 1.00 98.12 82 THR A N 1
ATOM 597 C CA . THR A 1 82 ? 8.544 -5.866 3.272 1.00 98.12 82 THR A CA 1
ATOM 598 C C . THR A 1 82 ? 7.160 -6.484 3.098 1.00 98.12 82 THR A C 1
ATOM 600 O O . THR A 1 82 ? 6.495 -6.754 4.095 1.00 98.12 82 THR A O 1
ATOM 603 N N . ALA A 1 83 ? 6.737 -6.766 1.864 1.00 98.56 83 ALA A N 1
ATOM 604 C CA . ALA A 1 83 ? 5.463 -7.421 1.577 1.00 98.56 83 ALA A CA 1
ATOM 605 C C . ALA A 1 83 ? 5.393 -8.836 2.170 1.00 98.56 83 ALA A C 1
ATOM 607 O O . ALA A 1 83 ? 4.416 -9.175 2.836 1.00 98.56 83 ALA A O 1
ATOM 608 N N . ARG A 1 84 ? 6.455 -9.638 2.012 1.00 98.50 84 ARG A N 1
ATOM 609 C CA . ARG A 1 84 ? 6.559 -10.976 2.624 1.00 98.50 84 ARG A CA 1
ATOM 610 C C . ARG A 1 84 ? 6.472 -10.912 4.144 1.00 98.50 84 ARG A C 1
ATOM 612 O O . ARG A 1 84 ? 5.686 -11.637 4.737 1.00 98.50 84 ARG A O 1
ATOM 619 N N . MET A 1 85 ? 7.206 -9.997 4.775 1.00 97.19 85 MET A N 1
ATOM 620 C CA . MET A 1 85 ? 7.116 -9.798 6.226 1.00 97.19 85 MET A CA 1
ATOM 621 C C . MET A 1 85 ? 5.718 -9.342 6.660 1.00 97.19 85 MET A C 1
ATOM 623 O O . MET A 1 85 ? 5.203 -9.802 7.674 1.00 97.19 85 MET A O 1
ATOM 627 N N . ALA A 1 86 ? 5.089 -8.449 5.895 1.00 96.56 86 ALA A N 1
ATOM 628 C CA . ALA A 1 86 ? 3.746 -7.966 6.176 1.00 96.56 86 ALA A CA 1
ATOM 629 C C . ALA A 1 86 ? 2.698 -9.086 6.097 1.00 96.56 86 ALA A C 1
ATOM 631 O O . ALA A 1 86 ? 1.823 -9.141 6.959 1.00 96.56 86 ALA A O 1
ATOM 632 N N . ARG A 1 87 ? 2.810 -10.005 5.129 1.00 97.44 87 ARG A N 1
ATOM 633 C CA . ARG A 1 87 ? 1.957 -11.201 5.052 1.00 97.44 87 ARG A CA 1
ATOM 634 C C . ARG A 1 87 ? 2.051 -12.034 6.331 1.00 97.44 87 ARG A C 1
ATOM 636 O O . ARG A 1 87 ? 1.016 -12.379 6.889 1.00 97.44 87 ARG A O 1
ATOM 643 N N . GLU A 1 88 ? 3.262 -12.289 6.828 1.00 95.44 88 GLU A N 1
ATOM 644 C CA . GLU A 1 88 ? 3.471 -13.058 8.066 1.00 95.44 88 GLU A CA 1
ATOM 645 C C . GLU A 1 88 ? 2.902 -12.351 9.307 1.00 95.44 88 GLU A C 1
ATOM 647 O O . GLU A 1 88 ? 2.316 -12.989 10.179 1.00 95.44 88 GLU A O 1
ATOM 652 N N . VAL A 1 89 ? 3.051 -11.026 9.398 1.00 92.31 89 VAL A N 1
ATOM 653 C CA . VAL A 1 89 ? 2.602 -10.249 10.568 1.00 92.31 89 VAL A CA 1
ATOM 654 C C . VAL A 1 89 ? 1.088 -10.043 10.580 1.00 92.31 89 VAL A C 1
ATOM 656 O O . VAL A 1 89 ? 0.460 -10.129 11.635 1.00 92.31 89 VAL A O 1
ATOM 659 N N . PHE A 1 90 ? 0.494 -9.749 9.423 1.00 93.88 90 PHE A N 1
ATOM 660 C CA . PHE A 1 90 ? -0.909 -9.345 9.323 1.00 93.88 90 PHE A CA 1
ATOM 661 C C . PHE A 1 90 ? -1.839 -10.463 8.835 1.00 93.88 90 PHE A C 1
ATOM 663 O O . PHE A 1 90 ? -3.056 -10.297 8.901 1.00 93.88 90 PHE A O 1
ATOM 670 N N . GLY A 1 91 ? -1.297 -11.592 8.368 1.00 95.19 91 GLY A N 1
ATOM 671 C CA . GLY A 1 91 ? -2.073 -12.764 7.955 1.00 95.19 91 GLY A CA 1
ATOM 672 C C . GLY A 1 91 ? -2.959 -12.518 6.732 1.00 95.19 91 GLY A C 1
ATOM 673 O O . GLY A 1 91 ? -4.080 -13.017 6.681 1.00 95.19 91 GLY A O 1
ATOM 674 N N . THR A 1 92 ? -2.493 -11.712 5.775 1.00 97.44 92 THR A N 1
ATOM 675 C CA . THR A 1 92 ? -3.242 -11.361 4.558 1.00 97.44 92 THR A CA 1
ATOM 676 C C . THR A 1 92 ? -2.345 -11.371 3.325 1.00 97.44 92 THR A C 1
ATOM 678 O O . THR A 1 92 ? -1.175 -10.998 3.397 1.00 97.44 92 THR A O 1
ATOM 681 N N . ASP A 1 93 ? -2.915 -11.762 2.185 1.00 98.31 93 ASP A N 1
ATOM 682 C CA . ASP A 1 93 ? -2.268 -11.700 0.870 1.00 98.31 93 ASP A CA 1
ATOM 683 C C . ASP A 1 93 ? -2.377 -10.322 0.212 1.00 98.31 93 ASP A C 1
ATOM 685 O O . ASP A 1 93 ? -1.757 -10.074 -0.822 1.00 98.31 93 ASP A O 1
ATOM 689 N N . TRP A 1 94 ? -3.148 -9.407 0.803 1.00 98.69 94 TRP A N 1
ATOM 690 C CA . TRP A 1 94 ? -3.292 -8.045 0.302 1.00 98.69 94 TRP A CA 1
ATOM 691 C C . TRP A 1 94 ? -2.020 -7.244 0.538 1.00 98.69 94 TRP A C 1
ATOM 693 O O . TRP A 1 94 ? -1.481 -7.231 1.645 1.00 98.69 94 TRP A O 1
ATOM 703 N N . ILE A 1 95 ? -1.575 -6.507 -0.477 1.00 98.81 95 ILE A N 1
ATOM 704 C CA . ILE A 1 95 ? -0.449 -5.585 -0.328 1.00 98.81 95 ILE A CA 1
ATOM 705 C C . ILE A 1 95 ? -0.638 -4.329 -1.173 1.00 98.81 95 ILE A C 1
ATOM 707 O O . ILE A 1 95 ? -0.747 -4.393 -2.394 1.00 98.81 95 ILE A O 1
ATOM 711 N N . LYS A 1 96 ? -0.625 -3.159 -0.531 1.00 98.75 96 LYS A N 1
ATOM 712 C CA . LYS A 1 96 ? -0.450 -1.874 -1.211 1.00 98.75 96 LYS A CA 1
ATOM 713 C C . LYS A 1 96 ? 1.024 -1.692 -1.537 1.00 98.75 96 LYS A C 1
ATOM 715 O O . LYS A 1 96 ? 1.837 -1.366 -0.672 1.00 98.75 96 LYS A O 1
ATOM 720 N N . LEU A 1 97 ? 1.355 -1.958 -2.793 1.00 98.75 97 LEU A N 1
ATOM 721 C CA . LEU A 1 97 ? 2.722 -1.937 -3.274 1.00 98.75 97 LEU A CA 1
ATOM 722 C C . LEU A 1 97 ? 3.129 -0.508 -3.627 1.00 98.75 97 LEU A C 1
ATOM 724 O O . LEU A 1 97 ? 2.561 0.117 -4.519 1.00 98.75 97 LEU A O 1
ATOM 728 N N . GLU A 1 98 ? 4.142 -0.030 -2.922 1.00 98.38 98 GLU A N 1
ATOM 729 C CA . GLU A 1 98 ? 4.797 1.262 -3.080 1.00 98.38 98 GLU A CA 1
ATOM 730 C C . GLU A 1 98 ? 6.301 1.025 -3.299 1.00 98.38 98 GLU A C 1
ATOM 732 O O . GLU A 1 98 ? 6.972 0.415 -2.461 1.00 98.38 98 GLU A O 1
ATOM 737 N N . VAL A 1 99 ? 6.834 1.512 -4.420 1.00 98.25 99 VAL A N 1
ATOM 738 C CA . VAL A 1 99 ? 8.278 1.572 -4.694 1.00 98.25 99 VAL A CA 1
ATOM 739 C C . VAL A 1 99 ? 8.592 3.023 -5.025 1.00 98.25 99 VAL A C 1
ATOM 741 O O . VAL A 1 99 ? 8.157 3.519 -6.058 1.00 98.25 99 VAL A O 1
ATOM 744 N N . ILE A 1 100 ? 9.271 3.734 -4.126 1.00 97.31 100 ILE A N 1
ATOM 745 C CA . ILE A 1 100 ? 9.429 5.190 -4.204 1.00 97.31 100 ILE A CA 1
ATOM 746 C C . ILE A 1 100 ? 10.701 5.552 -4.969 1.00 97.31 100 ILE A C 1
ATOM 748 O O . ILE A 1 100 ? 11.808 5.281 -4.498 1.00 97.31 100 ILE A O 1
ATOM 752 N N . GLY A 1 101 ? 10.534 6.220 -6.112 1.00 95.44 101 GLY A N 1
ATOM 753 C CA . GLY A 1 101 ? 11.630 6.698 -6.957 1.00 95.44 101 GLY A CA 1
ATOM 754 C C . GLY A 1 101 ? 12.135 8.087 -6.569 1.00 95.44 101 GLY A C 1
ATOM 755 O O . GLY A 1 101 ? 13.332 8.352 -6.651 1.00 95.44 101 GLY A O 1
ATOM 756 N N . ASN A 1 102 ? 11.248 8.971 -6.101 1.00 94.75 102 ASN A N 1
ATOM 757 C CA . ASN A 1 102 ? 11.616 10.301 -5.613 1.00 94.75 102 ASN A CA 1
ATOM 758 C C . ASN A 1 102 ? 11.115 10.514 -4.180 1.00 94.75 102 ASN A C 1
ATOM 760 O O . ASN A 1 102 ? 9.926 10.382 -3.909 1.00 94.75 102 ASN A O 1
ATOM 764 N N . HIS A 1 103 ? 12.021 10.848 -3.260 1.00 89.75 103 HIS A N 1
ATOM 765 C CA . HIS A 1 103 ? 11.689 10.997 -1.841 1.00 89.75 103 HIS A CA 1
ATOM 766 C C . HIS A 1 103 ? 10.893 12.274 -1.534 1.00 89.75 103 HIS A C 1
ATOM 768 O O . HIS A 1 103 ? 10.016 12.247 -0.676 1.00 89.75 103 HIS A O 1
ATOM 774 N N . ASP A 1 104 ? 11.167 13.367 -2.247 1.00 93.31 104 ASP A N 1
ATOM 775 C CA . ASP A 1 104 ? 10.557 14.672 -1.981 1.00 93.31 104 ASP A CA 1
ATOM 776 C C . ASP A 1 104 ? 9.114 14.733 -2.487 1.00 93.31 104 ASP A C 1
ATOM 778 O O . ASP A 1 104 ? 8.231 15.270 -1.820 1.00 93.31 104 ASP A O 1
ATOM 782 N N . THR A 1 105 ? 8.863 14.167 -3.668 1.00 94.25 105 THR A N 1
ATOM 783 C CA . THR A 1 105 ? 7.531 14.137 -4.283 1.00 94.25 105 THR A CA 1
ATOM 784 C C . THR A 1 105 ? 6.753 12.872 -3.950 1.00 94.25 105 THR A C 1
ATOM 786 O O . THR A 1 105 ? 5.560 12.820 -4.228 1.00 94.25 105 THR A O 1
ATOM 789 N N . LEU A 1 106 ? 7.409 11.857 -3.379 1.00 94.88 106 LEU A N 1
ATOM 790 C CA . LEU A 1 106 ? 6.880 10.502 -3.183 1.00 94.88 106 LEU A CA 1
ATOM 791 C C . LEU A 1 106 ? 6.474 9.797 -4.487 1.00 94.88 106 LEU A C 1
ATOM 793 O O . LEU A 1 106 ? 5.766 8.794 -4.450 1.00 94.88 106 LEU A O 1
ATOM 797 N N . GLN A 1 107 ? 6.944 10.281 -5.640 1.00 96.06 107 GLN A N 1
ATOM 798 C CA . GLN A 1 107 ? 6.614 9.685 -6.930 1.00 96.06 107 GLN A CA 1
ATOM 799 C C . GLN A 1 107 ? 7.138 8.240 -7.017 1.00 96.06 107 GLN A C 1
ATOM 801 O O . GLN A 1 107 ? 8.300 7.987 -6.657 1.00 96.06 107 GLN A O 1
ATOM 806 N N . PRO A 1 108 ? 6.326 7.287 -7.513 1.00 97.00 108 PRO A N 1
ATOM 807 C CA . PRO A 1 108 ? 6.755 5.903 -7.620 1.00 97.00 108 PRO A CA 1
ATOM 808 C C . PRO A 1 108 ? 7.802 5.711 -8.726 1.00 97.00 108 PRO A C 1
ATOM 810 O O . PRO A 1 108 ? 7.717 6.312 -9.798 1.00 97.00 108 PRO A O 1
ATOM 813 N N . ASP A 1 109 ? 8.768 4.824 -8.487 1.00 97.88 109 ASP A N 1
ATOM 814 C CA . ASP A 1 109 ? 9.583 4.237 -9.550 1.00 97.88 109 ASP A CA 1
ATOM 815 C C . ASP A 1 109 ? 8.733 3.199 -10.285 1.00 97.88 109 ASP A C 1
ATOM 817 O O . ASP A 1 109 ? 8.559 2.068 -9.831 1.00 97.88 109 ASP A O 1
ATOM 821 N N . VAL A 1 110 ? 8.187 3.594 -11.433 1.00 97.62 110 VAL A N 1
ATOM 822 C CA . VAL A 1 110 ? 7.275 2.753 -12.218 1.00 97.62 110 VAL A CA 1
ATOM 823 C C . VAL A 1 110 ? 7.947 1.503 -12.794 1.00 97.62 110 VAL A C 1
ATOM 825 O O . VAL A 1 110 ? 7.262 0.506 -13.025 1.00 97.62 110 VAL A O 1
ATOM 828 N N . PHE A 1 111 ? 9.268 1.509 -12.998 1.00 98.38 111 PHE A N 1
ATOM 829 C CA . PHE A 1 111 ? 9.985 0.335 -13.500 1.00 98.38 111 PHE A CA 1
ATOM 830 C C . PHE A 1 111 ? 10.114 -0.711 -12.396 1.00 98.38 111 PHE A C 1
ATOM 832 O O . PHE A 1 111 ? 9.668 -1.849 -12.573 1.00 98.38 111 PHE A O 1
ATOM 839 N N . GLY A 1 112 ? 10.637 -0.299 -11.238 1.00 98.56 112 GLY A N 1
ATOM 840 C CA . GLY A 1 112 ? 10.716 -1.153 -10.057 1.00 98.56 112 GLY A CA 1
ATOM 841 C C . GLY A 1 112 ? 9.338 -1.612 -9.575 1.00 98.56 112 GLY A C 1
ATOM 842 O O . GLY A 1 112 ? 9.169 -2.764 -9.180 1.00 98.56 112 GLY A O 1
ATOM 843 N N . LEU A 1 113 ? 8.317 -0.760 -9.672 1.00 98.69 113 LEU A N 1
ATOM 844 C CA . LEU A 1 113 ? 6.945 -1.102 -9.301 1.00 98.69 113 LEU A CA 1
ATOM 845 C C . LEU A 1 113 ? 6.392 -2.274 -10.122 1.00 98.69 113 LEU A C 1
ATOM 847 O O . LEU A 1 113 ? 5.867 -3.223 -9.542 1.00 98.69 113 LEU A O 1
ATOM 851 N N . VAL A 1 114 ? 6.508 -2.229 -11.454 1.00 98.81 114 VAL A N 1
ATOM 852 C CA . VAL A 1 114 ? 6.022 -3.307 -12.338 1.00 98.81 114 VAL A CA 1
ATOM 853 C C . VAL A 1 114 ? 6.777 -4.610 -12.078 1.00 98.81 114 VAL A C 1
ATOM 855 O O . VAL A 1 114 ? 6.175 -5.686 -12.068 1.00 98.81 114 VAL A O 1
ATOM 858 N N . GLU A 1 115 ? 8.088 -4.532 -11.848 1.00 98.88 115 GLU A N 1
ATOM 859 C CA . GLU A 1 115 ? 8.900 -5.702 -11.513 1.00 98.88 115 GLU A CA 1
ATOM 860 C C . GLU A 1 115 ? 8.473 -6.329 -10.179 1.00 98.88 115 GLU A C 1
ATOM 862 O O . GLU A 1 115 ? 8.185 -7.527 -10.123 1.00 98.88 115 GLU A O 1
ATOM 867 N N . ALA A 1 116 ? 8.357 -5.520 -9.124 1.00 98.88 116 ALA A N 1
ATOM 868 C CA . ALA A 1 116 ? 7.913 -5.973 -7.810 1.00 98.88 116 ALA A CA 1
ATOM 869 C C . ALA A 1 116 ? 6.488 -6.546 -7.855 1.00 98.88 116 ALA A C 1
ATOM 871 O O . ALA A 1 116 ? 6.228 -7.582 -7.242 1.00 98.88 116 ALA A O 1
ATOM 872 N N . ALA A 1 117 ? 5.581 -5.926 -8.617 1.00 98.88 117 ALA A N 1
ATOM 873 C CA . ALA A 1 117 ? 4.218 -6.415 -8.804 1.00 98.88 117 ALA A CA 1
ATOM 874 C C . ALA A 1 117 ? 4.204 -7.816 -9.423 1.00 98.88 117 ALA A C 1
ATOM 876 O O . ALA A 1 117 ? 3.509 -8.692 -8.914 1.00 98.88 117 ALA A O 1
ATOM 877 N N . ARG A 1 118 ? 5.019 -8.057 -10.459 1.00 98.88 118 ARG A N 1
ATOM 878 C CA . ARG A 1 118 ? 5.125 -9.372 -11.110 1.00 98.88 118 ARG A CA 1
ATOM 879 C C . ARG A 1 118 ? 5.620 -10.449 -10.149 1.00 98.88 118 ARG A C 1
ATOM 881 O O . ARG A 1 118 ? 5.062 -11.544 -10.120 1.00 98.88 118 ARG A O 1
ATOM 888 N N . ILE A 1 119 ? 6.653 -10.138 -9.364 1.00 98.88 119 ILE A N 1
ATOM 889 C CA . ILE A 1 119 ? 7.198 -11.056 -8.355 1.00 98.88 119 ILE A CA 1
ATOM 890 C C . ILE A 1 119 ? 6.110 -11.403 -7.335 1.00 98.88 119 ILE A C 1
ATOM 892 O O . ILE A 1 119 ? 5.793 -12.575 -7.141 1.00 98.88 119 ILE A O 1
ATOM 896 N N . LEU A 1 120 ? 5.484 -10.391 -6.734 1.00 98.88 120 LEU A N 1
ATOM 897 C CA . LEU A 1 120 ? 4.491 -10.588 -5.679 1.00 98.88 120 LEU A CA 1
ATOM 898 C C . LEU A 1 120 ? 3.239 -11.308 -6.189 1.00 98.88 120 LEU A C 1
ATOM 900 O O . LEU A 1 120 ? 2.772 -12.242 -5.539 1.00 98.88 120 LEU A O 1
ATOM 904 N N . ALA A 1 121 ? 2.733 -10.957 -7.371 1.00 98.69 121 ALA A N 1
ATOM 905 C CA . ALA A 1 121 ? 1.603 -11.656 -7.977 1.00 98.69 121 ALA A CA 1
ATOM 906 C C . ALA A 1 121 ? 1.919 -13.143 -8.224 1.00 98.69 121 ALA A C 1
ATOM 908 O O . ALA A 1 121 ? 1.081 -14.004 -7.951 1.00 98.69 121 ALA A O 1
ATOM 909 N N . SER A 1 122 ? 3.143 -13.472 -8.661 1.00 98.69 122 SER A N 1
ATOM 910 C CA . SER A 1 122 ? 3.580 -14.869 -8.823 1.00 98.69 122 SER A CA 1
ATOM 911 C C . SER A 1 122 ? 3.686 -15.639 -7.497 1.00 98.69 122 SER A C 1
ATOM 913 O O . SER A 1 122 ? 3.552 -16.859 -7.475 1.00 98.69 122 SER A O 1
ATOM 915 N N . GLU A 1 123 ? 3.851 -14.924 -6.382 1.00 98.62 123 GLU A N 1
ATOM 916 C CA . GLU A 1 123 ? 3.856 -15.447 -5.009 1.00 98.62 123 GLU A CA 1
ATOM 917 C C . GLU A 1 123 ? 2.463 -15.431 -4.355 1.00 98.62 123 GLU A C 1
ATOM 919 O O . GLU A 1 123 ? 2.332 -15.570 -3.132 1.00 98.62 123 GLU A O 1
ATOM 924 N N . GLY A 1 124 ? 1.414 -15.228 -5.156 1.00 98.50 124 GLY A N 1
ATOM 925 C CA . GLY A 1 124 ? 0.024 -15.250 -4.712 1.00 98.50 124 GLY A CA 1
ATOM 926 C C . GLY A 1 124 ? -0.418 -14.007 -3.944 1.00 98.50 124 GLY A C 1
ATOM 927 O O . GLY A 1 124 ? -1.441 -14.061 -3.272 1.00 98.50 124 GLY A O 1
ATOM 928 N N . PHE A 1 125 ? 0.337 -12.904 -3.989 1.00 98.81 125 PHE A N 1
ATOM 929 C CA . PHE A 1 125 ? -0.142 -11.642 -3.423 1.00 98.81 125 PHE A CA 1
ATOM 930 C C . PHE A 1 125 ? -1.252 -11.038 -4.279 1.00 98.81 125 PHE A C 1
ATOM 932 O O . PHE A 1 125 ? -1.234 -11.075 -5.511 1.00 98.81 125 PHE A O 1
ATOM 939 N N . GLU A 1 126 ? -2.174 -10.378 -3.598 1.00 98.75 126 GLU A N 1
ATOM 940 C CA . GLU A 1 126 ? -3.233 -9.566 -4.171 1.00 98.75 126 GLU A CA 1
ATOM 941 C C . GLU A 1 126 ? -2.780 -8.103 -4.116 1.00 98.75 126 GLU A C 1
ATOM 943 O O . GLU A 1 126 ? -2.886 -7.415 -3.097 1.00 98.75 126 GLU A O 1
ATOM 948 N N . VAL A 1 127 ? -2.165 -7.655 -5.213 1.00 98.88 127 VAL A N 1
ATOM 949 C CA . VAL A 1 127 ? -1.393 -6.407 -5.270 1.00 98.88 127 VAL A CA 1
ATOM 950 C C . VAL A 1 127 ? -2.283 -5.193 -5.559 1.00 98.88 127 VAL A C 1
ATOM 952 O O . VAL A 1 127 ? -3.094 -5.189 -6.485 1.00 98.88 127 VAL A O 1
ATOM 955 N N . PHE A 1 128 ? -2.089 -4.130 -4.786 1.00 98.75 128 PHE A N 1
ATOM 956 C CA . PHE A 1 128 ? -2.714 -2.817 -4.924 1.00 98.75 128 PHE A CA 1
ATOM 957 C C . PHE A 1 128 ? -1.614 -1.800 -5.288 1.00 98.75 128 PHE A C 1
ATOM 959 O O . PHE A 1 128 ? -0.990 -1.232 -4.388 1.00 98.75 128 PHE A O 1
ATOM 966 N N . PRO A 1 129 ? -1.286 -1.612 -6.581 1.00 98.56 129 PRO A N 1
ATOM 967 C CA . PRO A 1 129 ? -0.108 -0.845 -6.977 1.00 98.56 129 PRO A CA 1
ATOM 968 C C . PRO A 1 129 ? -0.356 0.667 -6.897 1.00 98.56 129 PRO A C 1
ATOM 970 O O . PRO A 1 129 ? -1.223 1.186 -7.601 1.00 98.56 129 PRO A O 1
ATOM 973 N N . TYR A 1 130 ? 0.436 1.368 -6.082 1.00 98.31 130 TYR A N 1
ATOM 974 C CA . TYR A 1 130 ? 0.517 2.831 -6.063 1.00 98.31 130 TYR A CA 1
ATOM 975 C C . TYR A 1 130 ? 1.325 3.307 -7.272 1.00 98.31 130 TYR A C 1
ATOM 977 O O . TYR A 1 130 ? 2.536 3.091 -7.340 1.00 98.31 130 TYR A O 1
ATOM 985 N N . THR A 1 131 ? 0.645 3.892 -8.255 1.00 98.00 131 THR A N 1
ATOM 986 C CA . THR A 1 131 ? 1.212 4.172 -9.579 1.00 98.00 131 THR A CA 1
ATOM 987 C C . THR A 1 131 ? 0.880 5.587 -10.058 1.00 98.00 131 THR A C 1
ATOM 989 O O . THR A 1 131 ? 0.260 6.366 -9.340 1.00 98.00 131 THR A O 1
ATOM 992 N N . THR A 1 132 ? 1.334 5.935 -11.258 1.00 97.00 132 THR A N 1
ATOM 993 C CA . THR A 1 132 ? 1.024 7.201 -11.927 1.00 97.00 132 THR A CA 1
ATOM 994 C C . THR A 1 132 ? -0.160 7.043 -12.881 1.00 97.00 132 THR A C 1
ATOM 996 O O . THR A 1 132 ? -0.591 5.935 -13.192 1.00 97.00 132 THR A O 1
ATOM 999 N N . ASP A 1 133 ? -0.632 8.158 -13.430 1.00 96.56 133 ASP A N 1
ATOM 1000 C CA . ASP A 1 133 ? -1.728 8.216 -14.411 1.00 96.56 133 ASP A CA 1
ATOM 1001 C C . ASP A 1 133 ? -1.312 7.734 -15.818 1.00 96.56 133 ASP A C 1
ATOM 1003 O O . ASP A 1 133 ? -2.024 7.940 -16.803 1.00 96.56 133 ASP A O 1
ATOM 1007 N N . ASP A 1 134 ? -0.136 7.113 -15.938 1.00 97.75 134 ASP A N 1
ATOM 1008 C CA . ASP A 1 134 ? 0.397 6.609 -17.197 1.00 97.75 134 ASP A CA 1
ATOM 1009 C C . ASP A 1 134 ? -0.315 5.305 -17.589 1.00 97.75 134 ASP A C 1
ATOM 1011 O O . ASP A 1 134 ? -0.169 4.263 -16.943 1.00 97.75 134 ASP A O 1
ATOM 1015 N N . LEU A 1 135 ? -1.079 5.360 -18.683 1.00 97.88 135 LEU A N 1
ATOM 1016 C CA . LEU A 1 135 ? -1.853 4.218 -19.174 1.00 97.88 135 LEU A CA 1
ATOM 1017 C C . LEU A 1 135 ? -0.974 3.038 -19.617 1.00 97.88 135 LEU A C 1
ATOM 1019 O O . LEU A 1 135 ? -1.393 1.890 -19.492 1.00 97.88 135 LEU A O 1
ATOM 1023 N N . ILE A 1 136 ? 0.253 3.288 -20.078 1.00 98.38 136 ILE A N 1
ATOM 1024 C CA . ILE A 1 136 ? 1.191 2.225 -20.458 1.00 98.38 136 ILE A CA 1
ATOM 1025 C C . ILE A 1 136 ? 1.698 1.504 -19.208 1.00 98.38 136 ILE A C 1
ATOM 1027 O O . ILE A 1 136 ? 1.841 0.280 -19.202 1.00 98.38 136 ILE A O 1
ATOM 1031 N N . VAL A 1 137 ? 1.959 2.239 -18.126 1.00 98.31 137 VAL A N 1
ATOM 1032 C CA . VAL A 1 137 ? 2.315 1.632 -16.834 1.00 98.31 137 VAL A CA 1
ATOM 1033 C C . VAL A 1 137 ? 1.132 0.844 -16.271 1.00 98.31 137 VAL A C 1
ATOM 1035 O O . VAL A 1 137 ? 1.322 -0.279 -15.805 1.00 98.31 137 VAL A O 1
ATOM 1038 N N . ALA A 1 138 ? -0.083 1.385 -16.367 1.00 98.50 138 ALA A N 1
ATOM 1039 C CA . ALA A 1 138 ? -1.310 0.701 -15.969 1.00 98.50 138 ALA A CA 1
ATOM 1040 C C . ALA A 1 138 ? -1.484 -0.654 -16.679 1.00 98.50 138 ALA A C 1
ATOM 1042 O O . ALA A 1 138 ? -1.664 -1.668 -16.006 1.00 98.50 138 ALA A O 1
ATOM 1043 N N . GLU A 1 139 ? -1.365 -0.699 -18.010 1.00 98.56 139 GLU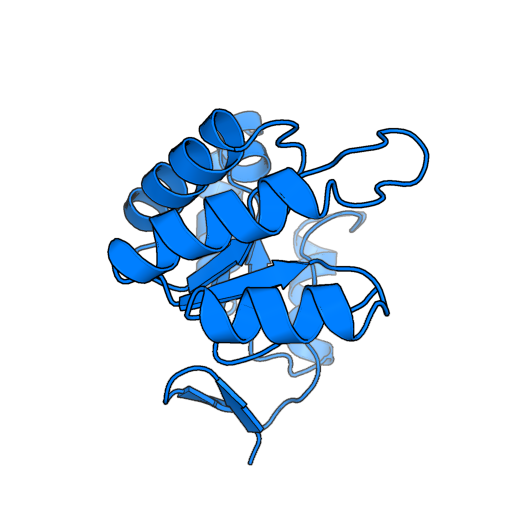 A N 1
ATOM 1044 C CA . GLU A 1 139 ? -1.424 -1.949 -18.787 1.00 98.56 139 GLU A CA 1
ATOM 1045 C C . GLU A 1 139 ? -0.355 -2.947 -18.331 1.00 98.56 139 GLU A C 1
ATOM 1047 O O . GLU A 1 139 ? -0.658 -4.106 -18.047 1.00 98.56 139 GLU A O 1
ATOM 1052 N N . ARG A 1 140 ? 0.887 -2.486 -18.139 1.00 98.75 140 ARG A N 1
ATOM 1053 C CA . ARG A 1 140 ? 1.985 -3.340 -17.660 1.00 98.75 140 ARG A CA 1
ATOM 1054 C C . ARG A 1 140 ? 1.751 -3.909 -16.264 1.00 98.75 140 ARG A C 1
ATOM 1056 O O . ARG A 1 140 ? 2.212 -5.014 -15.984 1.00 98.75 140 ARG A O 1
ATOM 1063 N N . LEU A 1 141 ? 1.082 -3.172 -15.379 1.00 98.81 141 LEU A N 1
ATOM 1064 C CA . LEU A 1 141 ? 0.719 -3.654 -14.045 1.00 98.81 141 LEU A CA 1
ATOM 1065 C C . LEU A 1 141 ? -0.373 -4.724 -14.113 1.00 98.81 141 LEU A C 1
ATOM 1067 O O . LEU A 1 141 ? -0.298 -5.707 -13.375 1.00 98.81 141 LEU A O 1
ATOM 1071 N N . LEU A 1 142 ? -1.351 -4.569 -15.009 1.00 98.56 142 LEU A N 1
ATOM 1072 C CA . LEU A 1 142 ? -2.358 -5.602 -15.262 1.00 98.56 142 LEU A CA 1
ATOM 1073 C C . LEU A 1 142 ? -1.708 -6.876 -15.824 1.00 98.56 142 LEU A C 1
ATOM 1075 O O . LEU A 1 142 ? -1.940 -7.962 -15.295 1.00 98.56 142 LEU A O 1
ATOM 1079 N N . ASP A 1 143 ? -0.813 -6.741 -16.806 1.00 98.69 143 ASP A N 1
ATOM 1080 C CA . ASP A 1 143 ? -0.040 -7.859 -17.371 1.00 98.69 143 ASP A CA 1
ATOM 1081 C C . ASP A 1 143 ? 0.879 -8.529 -16.337 1.00 98.69 143 ASP A C 1
ATOM 1083 O O . ASP A 1 143 ? 1.164 -9.725 -16.419 1.00 98.69 143 ASP A O 1
ATOM 1087 N N . ALA A 1 144 ? 1.354 -7.772 -15.344 1.00 98.56 144 ALA A N 1
ATOM 1088 C CA . ALA A 1 144 ? 2.134 -8.300 -14.228 1.00 98.56 144 ALA A CA 1
ATOM 1089 C C . ALA A 1 144 ? 1.293 -9.124 -13.235 1.00 98.56 144 ALA A C 1
ATOM 1091 O O . ALA A 1 144 ? 1.871 -9.813 -12.398 1.00 98.56 144 ALA A O 1
ATOM 1092 N N . GLY A 1 145 ? -0.040 -9.088 -13.334 1.00 98.25 145 GLY A N 1
ATOM 1093 C CA . GLY A 1 145 ? -0.961 -9.877 -12.515 1.00 98.25 145 GLY A CA 1
ATOM 1094 C C . GLY A 1 145 ? -1.813 -9.066 -11.535 1.00 98.25 145 GLY A C 1
ATOM 1095 O O . GLY A 1 145 ? -2.622 -9.657 -10.813 1.00 98.25 145 GLY A O 1
ATOM 1096 N N . CYS A 1 146 ? -1.687 -7.735 -11.505 1.00 98.50 146 CYS A N 1
ATOM 1097 C CA . CYS A 1 146 ? -2.594 -6.88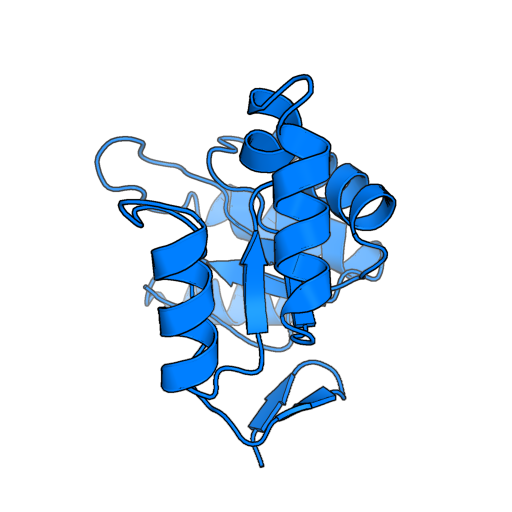6 -10.731 1.00 98.50 146 CYS A CA 1
ATOM 1098 C C . CYS A 1 146 ? -4.012 -6.943 -11.323 1.00 98.50 146 CYS A C 1
ATOM 1100 O O . CYS A 1 146 ? -4.191 -6.938 -12.538 1.00 98.50 146 CYS A O 1
ATOM 1102 N N . ARG A 1 147 ? -5.044 -6.942 -10.471 1.00 97.75 147 ARG A N 1
ATOM 1103 C CA . ARG A 1 147 ? -6.462 -6.917 -10.909 1.00 97.75 147 ARG A CA 1
ATOM 1104 C C . ARG A 1 147 ? -7.148 -5.567 -10.700 1.00 97.75 147 ARG A C 1
ATOM 1106 O O . ARG A 1 147 ? -8.335 -5.423 -10.979 1.00 97.75 147 ARG A O 1
ATOM 1113 N N . LEU A 1 148 ? -6.408 -4.600 -10.172 1.00 97.25 148 LEU A N 1
ATOM 1114 C CA . LEU A 1 148 ? -6.828 -3.224 -9.941 1.00 97.25 148 LEU A CA 1
ATOM 1115 C C . LEU A 1 148 ? -5.612 -2.300 -10.022 1.00 97.25 148 LEU A C 1
ATOM 1117 O O . LEU A 1 148 ? -4.469 -2.760 -10.003 1.00 97.25 148 LEU A O 1
ATOM 1121 N N . LEU A 1 149 ? -5.869 -0.997 -10.082 1.00 97.75 149 LEU A N 1
ATOM 1122 C CA . LEU A 1 149 ? -4.856 0.047 -10.196 1.00 97.75 149 LEU A CA 1
ATOM 1123 C C . LEU A 1 149 ? -5.171 1.180 -9.213 1.00 97.75 149 LEU A C 1
ATOM 1125 O O . LEU A 1 149 ? -6.345 1.461 -8.962 1.00 97.75 149 LEU A O 1
ATOM 1129 N N . MET A 1 150 ? -4.137 1.826 -8.668 1.00 97.69 150 MET A N 1
ATOM 1130 C CA . MET A 1 150 ? -4.268 2.992 -7.787 1.00 97.69 150 MET A CA 1
ATOM 1131 C C . MET A 1 150 ? -3.382 4.147 -8.288 1.00 97.69 150 MET A C 1
ATOM 1133 O O . MET A 1 150 ? -2.300 4.360 -7.731 1.00 97.69 150 MET A O 1
ATOM 1137 N N . PRO A 1 151 ? -3.799 4.862 -9.352 1.00 96.06 151 PRO A N 1
ATOM 1138 C CA . PRO A 1 151 ? -3.145 6.107 -9.752 1.00 96.06 151 PRO A CA 1
ATOM 1139 C C . PRO A 1 151 ? -3.304 7.173 -8.651 1.00 96.06 151 PRO A C 1
ATOM 1141 O O . PRO A 1 151 ? -4.305 7.154 -7.923 1.00 96.06 151 PRO A O 1
ATOM 1144 N N . TRP A 1 152 ? -2.295 8.032 -8.492 1.00 81.44 152 TRP A N 1
ATOM 1145 C CA . TRP A 1 152 ? -2.224 9.069 -7.450 1.00 81.44 152 TRP A CA 1
ATOM 1146 C C . TRP A 1 152 ? -2.937 10.381 -7.785 1.00 81.44 152 TRP A C 1
ATOM 1148 O O . TRP A 1 152 ? -2.942 10.786 -8.962 1.00 81.44 152 TRP A O 1
#

Secondary structure (DSSP, 8-state):
-EEETTEEES----EE-TT-SSHHHHHHHHHHHT-SEEEEEHHHHHTTGGGHHHHHHHHHHTTPEEEEE-TT--SHHHHHHHHHHHHHHH--SEEEE--BS-TTT--B-HHHHHHHHHHHHHTT-EEEEEE-S-HHHHHHHHHTT-SS-EE-

pLDDT: mean 93.81, std 9.65, range [49.0, 98.88]

Radius of gyration: 15.13 Å; chains: 1; bounding box: 35×30×44 Å

Sequence (152 aa):
MLEFYGQKLSSRLLLGTALYPSPAIMAEAVKASGTEIVTVSLRRETSGGKAGGQFWSLVQSLGVRVLPNTAGCHSVVEAVTTARMAREVFGTDWIKLEVIGNHDTLQPDVFGLVEAARILASEGFEVFPYTTDDLIVAERLLDAGCRLLMPW